Protein AF-A0A4R5E8W1-F1 (afdb_monomer_lite)

InterPro domains:
  IPR025296 Domain of unknown function DUF4158 [PF13700] (2-80)

pLDDT: mean 89.97, std 7.67, range [70.69, 97.81]

Secondary structure (DSSP, 8-state):
---HHHHHHTTSPPP--HHHHHHHS---HHHHHHH--SSS--HHHHHHHHHHHHHHHHHSS--S-GGGS-HHHHHHHHHHHHHT---

Foldseek 3Di:
DDDPVVVLVLQADDDDDPVLLVVQLADAPVLLCVLCVPDDDDPVSSLLSSLQNSVCVVSVHHRPPSVRYDVSSSVSNVVCVVVVPHD

Structure (mmCIF, N/CA/C/O backbone):
data_AF-A0A4R5E8W1-F1
#
_entry.id   AF-A0A4R5E8W1-F1
#
loop_
_atom_site.group_PDB
_atom_site.id
_atom_site.type_symbol
_atom_site.label_atom_id
_atom_site.label_alt_id
_atom_site.label_comp_id
_atom_site.label_asym_id
_atom_site.label_entity_id
_atom_site.label_seq_id
_atom_site.pdbx_PDB_ins_code
_atom_site.Cartn_x
_atom_site.Cartn_y
_atom_site.Cartn_z
_atom_site.occupancy
_atom_site.B_iso_or_equiv
_atom_site.auth_seq_id
_atom_site.auth_comp_id
_atom_site.auth_asym_id
_atom_site.auth_atom_id
_atom_site.pdbx_PDB_model_num
ATOM 1 N N . MET A 1 1 ? -10.732 23.081 16.771 1.00 71.56 1 MET A N 1
ATOM 2 C CA . MET A 1 1 ? -9.331 22.844 16.369 1.00 71.56 1 MET A CA 1
ATOM 3 C C . MET A 1 1 ? -8.925 21.524 17.009 1.00 71.56 1 MET A C 1
ATOM 5 O O . MET A 1 1 ? -9.260 21.349 18.173 1.00 71.56 1 MET A O 1
ATOM 9 N N . PHE A 1 2 ? -8.340 20.587 16.259 1.00 73.56 2 PHE A N 1
ATOM 10 C CA . PHE A 1 2 ? -7.833 19.321 16.812 1.00 73.56 2 PHE A CA 1
ATOM 11 C C . PHE A 1 2 ? -6.596 19.576 17.689 1.00 73.56 2 PHE A C 1
ATOM 13 O O . PHE A 1 2 ? -5.893 20.558 17.448 1.00 73.56 2 PHE A O 1
ATOM 20 N N . SER A 1 3 ? -6.341 18.731 18.693 1.00 82.81 3 SER A N 1
ATOM 21 C CA . SER A 1 3 ? -5.066 18.754 19.428 1.00 82.81 3 SER A CA 1
ATOM 22 C C . SER A 1 3 ? -3.920 18.223 18.557 1.00 82.81 3 SER A C 1
ATOM 24 O O . SER A 1 3 ? -4.165 17.538 17.565 1.00 82.81 3 SER A O 1
ATOM 26 N N . GLU A 1 4 ? -2.669 18.511 18.922 1.00 77.69 4 GLU A N 1
ATOM 27 C CA . GLU A 1 4 ? -1.489 17.986 18.211 1.00 77.69 4 GLU A CA 1
ATOM 28 C C . GLU A 1 4 ? -1.485 16.452 18.171 1.00 77.69 4 GLU A C 1
ATOM 30 O O . GLU A 1 4 ? -1.292 15.871 17.112 1.00 77.69 4 GLU A O 1
ATOM 35 N N . GLU A 1 5 ? -1.842 15.800 19.277 1.00 75.12 5 GLU A N 1
ATOM 36 C CA . GLU A 1 5 ? -1.937 14.338 19.371 1.00 75.12 5 GLU A CA 1
ATOM 37 C C . GLU A 1 5 ? -3.033 13.753 18.460 1.00 75.12 5 GLU A C 1
ATOM 39 O O . GLU A 1 5 ? -2.843 12.719 17.825 1.00 75.12 5 GLU A O 1
ATOM 44 N N . GLN A 1 6 ? -4.171 14.443 18.325 1.00 74.56 6 GLN A N 1
ATOM 45 C CA . GLN A 1 6 ? -5.219 14.050 17.378 1.00 74.56 6 GLN A CA 1
ATOM 46 C C . GLN A 1 6 ? -4.782 14.264 15.927 1.00 74.56 6 GLN A C 1
ATOM 48 O O . GLN A 1 6 ? -5.134 13.471 15.060 1.00 74.56 6 GLN A O 1
ATOM 53 N N . LEU A 1 7 ? -4.020 15.325 15.650 1.00 76.81 7 LEU A N 1
ATOM 54 C CA . LEU A 1 7 ? -3.446 15.561 14.326 1.00 76.81 7 LEU A CA 1
ATOM 55 C C . LEU A 1 7 ? -2.381 14.520 13.978 1.00 76.81 7 LEU A C 1
ATOM 57 O O . LEU A 1 7 ? -2.275 14.145 12.817 1.00 76.81 7 LEU A O 1
ATOM 61 N N . GLU A 1 8 ? -1.624 14.044 14.961 1.00 73.81 8 GLU A N 1
ATOM 62 C CA . GLU A 1 8 ? -0.598 13.021 14.782 1.00 73.81 8 GLU A CA 1
ATOM 63 C C . GLU A 1 8 ? -1.212 11.633 14.563 1.00 73.81 8 GLU A C 1
ATOM 65 O O . GLU A 1 8 ? -0.813 10.927 13.641 1.00 73.81 8 GLU A O 1
ATOM 70 N N . GLN A 1 9 ? -2.280 11.289 15.292 1.00 70.69 9 GLN A N 1
ATOM 71 C CA . GLN A 1 9 ? -3.094 10.103 14.990 1.00 70.69 9 GLN A CA 1
ATOM 72 C C . GLN A 1 9 ? -3.756 10.183 13.607 1.00 70.69 9 GLN A C 1
ATOM 74 O O . GLN A 1 9 ? -3.841 9.182 12.905 1.00 70.69 9 GLN A O 1
ATOM 79 N N . LEU A 1 10 ? -4.189 11.373 13.178 1.00 71.25 10 LEU A N 1
ATOM 80 C CA . LEU A 1 10 ? -4.692 11.589 11.816 1.00 71.25 10 LEU A CA 1
ATOM 81 C C . LEU A 1 10 ? -3.594 11.501 10.748 1.00 71.25 10 LEU A C 1
ATOM 83 O O . LEU A 1 10 ? -3.926 11.565 9.572 1.00 71.25 10 LEU A O 1
ATOM 87 N N . ARG A 1 11 ? -2.314 11.396 11.125 1.00 77.12 11 ARG A N 1
ATOM 88 C CA . ARG A 1 11 ? -1.166 11.290 10.213 1.00 77.12 11 ARG A CA 1
ATOM 89 C C . ARG A 1 11 ? -0.462 9.938 10.279 1.00 77.12 11 ARG A C 1
ATOM 91 O O . ARG A 1 11 ? 0.552 9.782 9.607 1.00 77.12 11 ARG A O 1
ATOM 98 N N . SER A 1 12 ? -0.972 8.977 11.046 1.00 85.94 12 SER A N 1
ATOM 99 C CA . SER A 1 12 ? -0.426 7.622 11.123 1.00 85.94 12 SER A CA 1
ATOM 100 C C . SER A 1 12 ? -1.258 6.623 10.318 1.00 85.94 12 SER A C 1
ATOM 102 O O . SER A 1 12 ? -2.370 6.912 9.870 1.00 85.94 12 SER A O 1
ATOM 104 N N . PHE A 1 13 ? -0.705 5.428 10.113 1.00 91.69 13 PHE A N 1
ATOM 105 C CA . PHE A 1 13 ? -1.455 4.325 9.530 1.00 91.69 13 PHE A CA 1
ATOM 106 C C . PHE A 1 13 ? -2.402 3.707 10.568 1.00 91.69 13 PHE A C 1
ATOM 108 O O . PHE A 1 13 ? -1.939 3.289 11.633 1.00 91.69 13 PHE A O 1
ATOM 115 N N . PRO A 1 14 ? -3.710 3.601 10.275 1.00 91.88 14 PRO A N 1
ATOM 116 C CA . PRO A 1 14 ? -4.626 2.852 11.121 1.00 91.88 14 PRO A CA 1
ATOM 117 C C . PRO A 1 14 ? -4.436 1.338 10.930 1.00 91.88 14 PRO A C 1
ATOM 119 O O . PRO A 1 14 ? -3.746 0.880 10.014 1.00 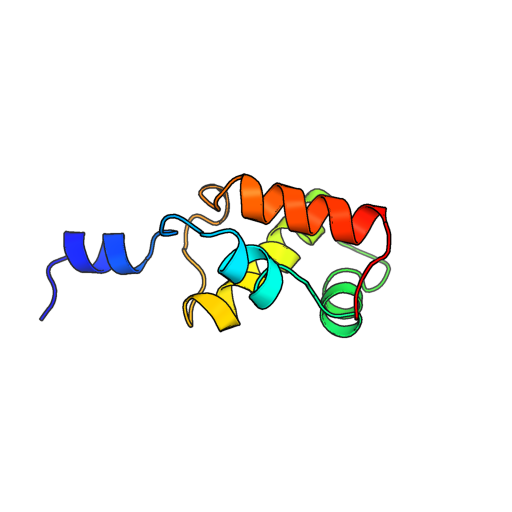91.88 14 PRO A O 1
ATOM 122 N N . GLU A 1 15 ? -5.089 0.543 11.780 1.00 92.38 15 GLU A N 1
ATOM 123 C CA . GLU A 1 15 ? -5.245 -0.888 11.514 1.00 92.38 15 GLU A CA 1
ATOM 124 C C . GLU A 1 15 ? -5.990 -1.099 10.192 1.00 92.38 15 GLU A C 1
ATOM 126 O O . GLU A 1 15 ? -6.950 -0.390 9.888 1.00 92.38 15 GLU A O 1
ATOM 131 N N . ILE A 1 16 ? -5.548 -2.085 9.412 1.00 95.06 16 ILE A N 1
ATOM 132 C CA . ILE A 1 16 ? -6.107 -2.376 8.094 1.00 95.06 16 ILE A CA 1
ATOM 133 C C . ILE A 1 16 ? -6.822 -3.724 8.081 1.00 95.06 16 ILE A C 1
ATOM 135 O O . ILE A 1 16 ? -6.299 -4.736 8.555 1.00 95.06 16 ILE A O 1
ATOM 139 N N . SER A 1 17 ? -8.018 -3.751 7.500 1.00 97.00 17 SER A N 1
ATOM 140 C CA . SER A 1 17 ? -8.783 -4.979 7.289 1.00 97.00 17 SER A CA 1
ATOM 141 C C . SER A 1 17 ? -8.430 -5.683 5.971 1.00 97.00 17 SER A C 1
ATOM 143 O O . SER A 1 17 ? -7.851 -5.110 5.048 1.00 97.00 17 SER A O 1
ATOM 145 N N . ALA A 1 18 ? -8.837 -6.948 5.840 1.00 96.69 18 ALA A N 1
ATOM 146 C CA . ALA A 1 18 ? -8.645 -7.709 4.604 1.00 96.69 18 ALA A CA 1
ATOM 147 C C . ALA A 1 18 ? -9.397 -7.117 3.390 1.00 96.69 18 ALA A C 1
ATOM 149 O O . ALA A 1 18 ? -8.882 -7.181 2.275 1.00 96.69 18 ALA A O 1
ATOM 150 N N . ASP A 1 19 ? -10.586 -6.529 3.587 1.00 97.81 19 ASP A N 1
ATOM 151 C CA . ASP A 1 19 ? -11.335 -5.867 2.500 1.00 97.81 19 ASP A CA 1
ATOM 152 C C . ASP A 1 19 ? -10.587 -4.630 1.996 1.00 97.81 19 ASP A C 1
ATOM 154 O O . ASP A 1 19 ? -10.431 -4.439 0.791 1.00 97.81 19 ASP A O 1
ATOM 158 N N . GLU A 1 20 ? -10.044 -3.832 2.917 1.00 97.75 20 GLU A N 1
ATOM 159 C CA . GLU A 1 20 ? -9.257 -2.644 2.585 1.00 97.75 20 GLU A CA 1
ATOM 160 C C . GLU A 1 20 ? -7.950 -3.004 1.874 1.00 97.75 20 GLU A C 1
ATOM 162 O O . GLU A 1 20 ? -7.577 -2.337 0.909 1.00 97.75 20 GLU A O 1
ATOM 167 N N . LEU A 1 21 ? -7.293 -4.098 2.273 1.00 97.25 21 LEU A N 1
ATOM 168 C CA . LEU A 1 21 ? -6.125 -4.631 1.566 1.00 97.25 21 LEU A CA 1
ATOM 169 C C . LEU A 1 21 ? -6.444 -4.984 0.109 1.00 97.25 21 LEU A C 1
ATOM 171 O O . LEU A 1 21 ? -5.662 -4.688 -0.793 1.00 97.25 21 LEU A O 1
ATOM 175 N N . ILE A 1 22 ? -7.587 -5.622 -0.141 1.00 95.25 22 ILE A N 1
ATOM 176 C CA . ILE A 1 22 ? -8.005 -5.974 -1.502 1.00 95.25 22 ILE A CA 1
ATOM 177 C C . ILE A 1 22 ? -8.359 -4.712 -2.289 1.00 95.25 22 ILE A C 1
ATOM 179 O O . ILE A 1 22 ? -7.942 -4.573 -3.439 1.00 95.25 22 ILE A O 1
ATOM 183 N N . ARG A 1 23 ? -9.101 -3.791 -1.670 1.00 96.00 23 ARG A N 1
ATOM 184 C CA . ARG A 1 23 ? -9.624 -2.591 -2.323 1.00 96.00 23 ARG A CA 1
ATOM 185 C C . ARG A 1 23 ? -8.546 -1.565 -2.662 1.00 96.00 23 ARG A C 1
ATOM 187 O O . ARG A 1 23 ? -8.594 -1.001 -3.749 1.00 96.00 23 ARG A O 1
ATOM 194 N N . TYR A 1 24 ? -7.625 -1.302 -1.739 1.00 97.38 24 TYR A N 1
ATOM 195 C CA . TYR A 1 24 ? -6.695 -0.175 -1.848 1.00 97.38 24 TYR A CA 1
ATOM 196 C C . TYR A 1 24 ? -5.252 -0.602 -2.109 1.00 97.38 24 TYR A C 1
ATOM 198 O O . TYR A 1 24 ? -4.541 0.095 -2.823 1.00 97.38 24 TYR A O 1
ATOM 206 N N . PHE A 1 25 ? -4.825 -1.767 -1.611 1.00 97.12 25 PHE A N 1
ATOM 207 C CA . PHE A 1 25 ? -3.452 -2.272 -1.767 1.00 97.12 25 PHE A CA 1
ATOM 208 C C . PHE A 1 25 ? -3.331 -3.285 -2.908 1.00 97.12 25 PHE A C 1
ATOM 210 O O . PHE A 1 25 ? -2.681 -4.325 -2.794 1.00 97.12 25 PHE A O 1
ATOM 217 N N . THR A 1 26 ? -3.974 -2.956 -4.027 1.00 95.56 26 THR A N 1
ATOM 218 C CA . THR A 1 26 ? -3.878 -3.689 -5.290 1.00 95.56 26 THR A CA 1
ATOM 219 C C . THR A 1 26 ? -3.505 -2.685 -6.387 1.00 95.56 26 THR A C 1
ATOM 221 O O . THR A 1 26 ? -4.402 -2.149 -7.039 1.00 95.56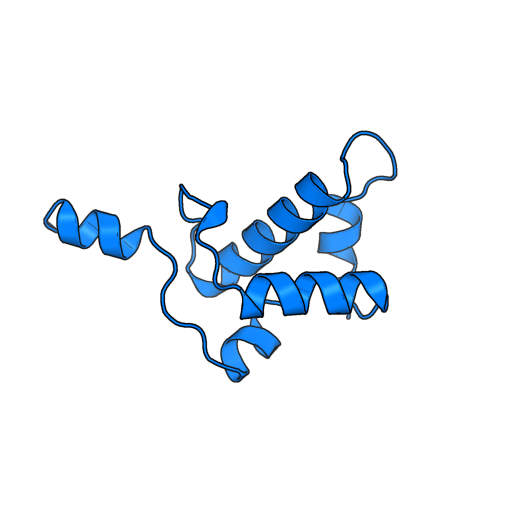 26 THR A O 1
ATOM 224 N N . PRO A 1 27 ? -2.205 -2.366 -6.559 1.00 94.00 27 PRO A N 1
ATOM 225 C CA . PRO A 1 27 ? -1.772 -1.370 -7.533 1.00 94.00 27 PRO A CA 1
ATOM 226 C C . PRO A 1 27 ? -2.150 -1.792 -8.952 1.00 94.00 27 PRO A C 1
ATOM 228 O O . PRO A 1 27 ? -2.098 -2.972 -9.302 1.00 94.00 27 PRO A O 1
ATOM 231 N N . THR A 1 28 ? -2.522 -0.819 -9.774 1.00 92.94 28 THR A N 1
ATOM 232 C CA . THR A 1 28 ? -2.837 -1.045 -11.184 1.00 92.94 28 THR A CA 1
ATOM 233 C C . THR A 1 28 ? -1.565 -1.183 -12.012 1.00 92.94 28 THR A C 1
ATOM 235 O O . THR A 1 28 ? -0.468 -0.786 -11.605 1.00 92.94 28 THR A O 1
ATOM 238 N N . SER A 1 29 ? -1.723 -1.676 -13.237 1.00 91.56 29 SER A N 1
ATOM 239 C CA . SER A 1 29 ? -0.633 -1.713 -14.215 1.00 91.56 29 SER A CA 1
ATOM 240 C C . SER A 1 29 ? -0.007 -0.325 -14.458 1.00 91.56 29 SER A C 1
ATOM 242 O O . SER A 1 29 ? 1.199 -0.209 -14.680 1.00 91.56 29 SER A O 1
ATOM 244 N N . ALA A 1 30 ? -0.808 0.745 -14.373 1.00 92.94 30 ALA A N 1
ATOM 245 C CA . ALA A 1 30 ? -0.333 2.119 -14.519 1.00 92.94 30 ALA A CA 1
ATOM 246 C C . ALA A 1 30 ? 0.513 2.578 -13.320 1.00 92.94 30 ALA A C 1
ATOM 248 O O . ALA A 1 30 ? 1.543 3.224 -13.518 1.00 92.94 30 ALA A O 1
ATOM 249 N N . ASP A 1 31 ? 0.127 2.204 -12.097 1.00 94.31 31 ASP A N 1
ATOM 250 C CA . ASP A 1 31 ? 0.887 2.520 -10.880 1.00 94.31 31 ASP A CA 1
ATOM 251 C C . ASP A 1 31 ? 2.264 1.8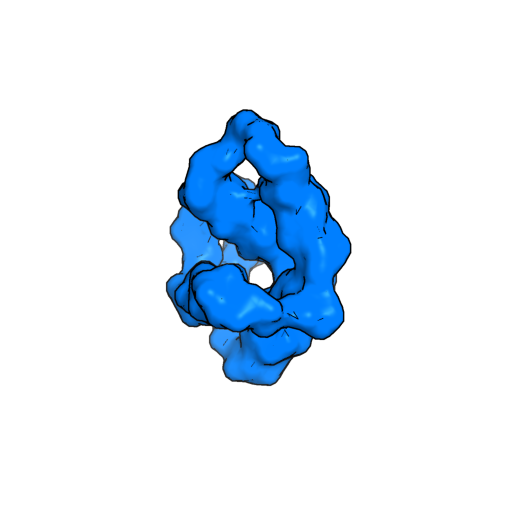51 -10.910 1.00 94.31 31 ASP A C 1
ATOM 253 O O . ASP A 1 31 ? 3.283 2.488 -10.636 1.00 94.31 31 ASP A O 1
ATOM 257 N N . VAL A 1 32 ? 2.320 0.580 -11.327 1.00 92.25 32 VAL A N 1
ATOM 258 C CA . VAL A 1 32 ? 3.587 -0.149 -11.483 1.00 92.25 32 VAL A CA 1
ATOM 259 C C . VAL A 1 32 ? 4.472 0.499 -12.544 1.00 92.25 32 VAL A C 1
ATOM 261 O O . VAL A 1 32 ? 5.649 0.734 -12.278 1.00 92.25 32 VAL A O 1
ATOM 264 N N . ALA A 1 33 ? 3.923 0.858 -13.708 1.00 91.69 33 ALA A N 1
ATOM 265 C CA . ALA A 1 33 ? 4.683 1.529 -14.765 1.00 91.69 33 ALA A CA 1
ATOM 266 C C . ALA A 1 33 ? 5.192 2.923 -14.348 1.00 91.69 33 ALA A C 1
ATOM 268 O O . ALA A 1 33 ? 6.279 3.340 -14.751 1.00 91.69 33 ALA A O 1
ATOM 269 N N . PHE A 1 34 ? 4.432 3.649 -13.523 1.00 91.88 34 PHE A N 1
ATOM 270 C CA . PHE A 1 34 ? 4.855 4.933 -12.963 1.00 91.88 34 PHE A CA 1
ATOM 271 C C . PHE A 1 34 ? 6.024 4.778 -11.975 1.00 91.88 34 PHE A C 1
ATOM 273 O O . PHE A 1 34 ? 6.954 5.598 -11.941 1.00 91.88 34 PHE A O 1
ATOM 280 N N . VAL A 1 35 ? 5.985 3.726 -11.156 1.00 92.12 35 VAL A N 1
ATOM 281 C CA . VAL A 1 35 ? 7.003 3.459 -10.139 1.00 92.12 35 VAL A CA 1
ATOM 282 C C . VAL A 1 35 ? 8.269 2.840 -10.735 1.00 92.12 35 VAL A C 1
AT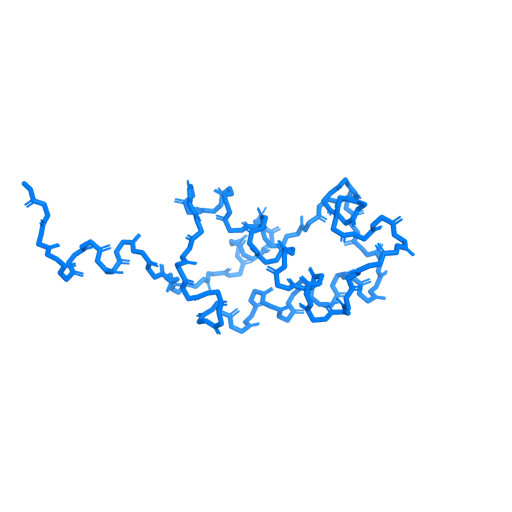OM 284 O O . VAL A 1 35 ? 9.368 3.214 -10.316 1.00 92.12 35 VAL A O 1
ATOM 287 N N . ASP A 1 36 ? 8.147 1.970 -11.734 1.00 89.44 36 ASP A N 1
ATOM 288 C CA . ASP A 1 36 ? 9.269 1.338 -12.430 1.00 89.44 36 ASP A CA 1
ATOM 289 C C . ASP A 1 36 ? 9.318 1.714 -13.924 1.00 89.44 36 ASP A C 1
ATOM 291 O O . ASP A 1 36 ? 8.915 0.933 -14.787 1.00 89.44 36 ASP A O 1
ATOM 295 N N . PRO A 1 37 ? 9.870 2.892 -14.274 1.00 82.50 37 PRO A N 1
ATOM 296 C CA . PRO A 1 37 ? 10.080 3.278 -15.669 1.00 82.50 37 PRO A CA 1
ATOM 297 C C . PRO A 1 37 ? 11.289 2.568 -16.318 1.00 82.50 37 PRO A C 1
ATOM 299 O O . PRO A 1 37 ? 11.721 2.952 -17.407 1.00 82.50 37 PRO A O 1
ATOM 302 N N . GLY A 1 38 ? 11.892 1.572 -15.654 1.00 78.75 38 GLY A N 1
ATOM 303 C CA . GLY A 1 38 ? 13.001 0.764 -16.168 1.00 78.75 38 GLY A CA 1
ATOM 304 C C . GLY A 1 38 ? 14.412 1.269 -15.842 1.00 78.75 38 GLY A C 1
ATOM 305 O O . GLY A 1 38 ? 15.380 0.554 -16.104 1.00 78.75 38 GLY A O 1
ATOM 306 N N . LYS A 1 39 ? 14.580 2.475 -15.270 1.00 78.31 39 LYS A N 1
ATOM 307 C CA . LYS A 1 39 ? 15.877 2.993 -14.777 1.00 78.31 39 LYS A CA 1
ATOM 308 C C . LYS A 1 39 ? 15.702 3.897 -13.550 1.00 78.31 39 LYS A C 1
ATOM 310 O O . LYS A 1 39 ? 14.844 4.771 -13.548 1.00 78.31 39 LYS A O 1
ATOM 315 N N . GLY A 1 40 ? 16.585 3.745 -12.557 1.00 77.88 40 GLY A N 1
ATOM 316 C CA . GLY A 1 40 ? 16.836 4.765 -11.526 1.00 77.88 40 GLY A CA 1
ATOM 317 C C . GLY A 1 40 ? 16.222 4.551 -10.137 1.00 77.88 40 GLY A C 1
ATOM 318 O O . GLY A 1 40 ? 16.507 5.361 -9.262 1.00 77.88 40 GLY A O 1
ATOM 319 N N . ARG A 1 41 ? 15.436 3.491 -9.898 1.00 84.44 41 ARG A N 1
ATOM 320 C CA . ARG A 1 41 ? 14.889 3.168 -8.563 1.00 84.44 41 ARG A CA 1
ATOM 321 C C . ARG A 1 41 ? 15.187 1.725 -8.180 1.00 84.44 41 ARG A C 1
ATOM 323 O O . ARG A 1 41 ? 15.015 0.831 -9.007 1.00 84.44 41 ARG A O 1
ATOM 330 N N . GLY A 1 42 ? 15.642 1.508 -6.945 1.00 90.81 42 GLY A N 1
ATOM 331 C CA . GLY A 1 42 ? 15.855 0.164 -6.413 1.00 90.81 42 GLY A CA 1
ATOM 332 C C . GLY A 1 42 ? 14.532 -0.521 -6.037 1.00 90.81 42 GLY A C 1
ATOM 333 O O . GLY A 1 42 ? 13.523 0.162 -5.866 1.00 90.81 42 GLY A O 1
ATOM 334 N N . PRO A 1 43 ? 14.512 -1.854 -5.846 1.00 89.56 43 PRO A N 1
ATOM 335 C CA . PRO A 1 43 ? 13.295 -2.581 -5.469 1.00 89.56 43 PRO A CA 1
ATOM 336 C C . PRO A 1 43 ? 12.624 -2.059 -4.188 1.00 89.56 43 PRO A C 1
ATOM 338 O O . PRO A 1 43 ? 11.400 -2.054 -4.100 1.00 89.56 43 PRO A O 1
ATOM 341 N N . VAL A 1 44 ? 13.417 -1.588 -3.219 1.00 90.44 44 VAL A N 1
ATOM 342 C CA . VAL A 1 44 ? 12.918 -1.013 -1.957 1.00 90.44 44 VAL A CA 1
ATOM 343 C C . VAL A 1 44 ? 12.208 0.318 -2.200 1.00 90.44 44 VAL A C 1
ATOM 345 O O . VAL A 1 44 ? 11.085 0.499 -1.736 1.00 90.44 44 VAL A O 1
ATOM 348 N N . ASP A 1 45 ? 12.815 1.215 -2.983 1.00 91.69 45 ASP A N 1
ATOM 349 C CA . ASP A 1 45 ? 12.202 2.502 -3.335 1.00 91.69 45 ASP A CA 1
ATOM 350 C C . ASP A 1 45 ? 10.900 2.287 -4.107 1.00 91.69 45 ASP A C 1
ATOM 352 O O . ASP A 1 45 ? 9.897 2.950 -3.853 1.00 91.69 45 ASP A O 1
ATOM 356 N N . GLN A 1 46 ? 10.897 1.321 -5.031 1.00 92.94 46 GLN A N 1
ATOM 357 C CA . GLN A 1 46 ? 9.706 0.970 -5.793 1.00 92.94 46 GLN A CA 1
ATOM 358 C C . GLN A 1 46 ? 8.582 0.457 -4.882 1.00 92.94 46 GLN A C 1
ATOM 360 O O . GLN A 1 46 ? 7.447 0.919 -4.979 1.00 92.94 46 GLN A O 1
ATOM 365 N N . LEU A 1 47 ? 8.887 -0.463 -3.964 1.00 93.75 47 LEU A N 1
ATOM 366 C CA . LEU A 1 47 ? 7.896 -0.982 -3.023 1.00 93.75 47 LEU A CA 1
ATOM 367 C C . LEU A 1 47 ? 7.328 0.137 -2.138 1.00 93.75 47 LEU A C 1
ATOM 369 O O . LEU A 1 47 ? 6.111 0.270 -2.027 1.00 93.75 47 LEU A O 1
ATOM 373 N N . GLY A 1 48 ? 8.194 0.988 -1.582 1.00 94.44 48 GLY A N 1
ATOM 374 C CA . GLY A 1 48 ? 7.776 2.131 -0.772 1.00 94.44 48 GLY A CA 1
ATOM 375 C C . GLY A 1 48 ? 6.896 3.114 -1.545 1.00 94.44 48 GLY A C 1
ATOM 376 O O . GLY A 1 48 ? 5.921 3.627 -1.004 1.00 94.44 48 GLY A O 1
ATOM 377 N N . MET A 1 49 ? 7.186 3.364 -2.823 1.00 95.31 49 MET A N 1
ATOM 378 C CA . MET A 1 49 ? 6.343 4.219 -3.663 1.00 95.31 49 MET A CA 1
ATOM 379 C C . MET A 1 49 ? 4.979 3.593 -3.966 1.00 95.31 49 MET A C 1
ATOM 381 O O . MET A 1 49 ? 3.973 4.296 -3.905 1.00 95.31 49 MET A O 1
ATOM 385 N N . LEU A 1 50 ? 4.916 2.291 -4.258 1.00 96.06 50 LEU A N 1
ATOM 386 C CA . LEU A 1 50 ? 3.639 1.606 -4.486 1.00 96.06 50 LEU A CA 1
ATOM 387 C C . LEU A 1 50 ? 2.753 1.634 -3.237 1.00 96.06 50 LEU A C 1
ATOM 389 O O . LEU A 1 50 ? 1.559 1.902 -3.349 1.00 96.06 50 LEU A O 1
ATOM 393 N N . VAL A 1 51 ? 3.333 1.426 -2.051 1.00 96.50 51 VAL A N 1
ATOM 394 C CA . VAL A 1 51 ? 2.612 1.536 -0.773 1.00 96.50 51 VAL A CA 1
ATOM 395 C C . VAL A 1 51 ? 2.031 2.942 -0.595 1.00 96.50 51 VAL A C 1
ATOM 397 O O . VAL A 1 51 ? 0.854 3.078 -0.267 1.00 96.50 51 VAL A O 1
ATOM 400 N N . GLN A 1 52 ? 2.804 3.993 -0.881 1.00 95.88 52 GLN A N 1
ATOM 401 C CA . GLN A 1 52 ? 2.318 5.378 -0.810 1.00 95.88 52 GLN A CA 1
ATOM 402 C C . GLN A 1 52 ? 1.179 5.647 -1.804 1.00 95.88 52 GLN A C 1
ATOM 404 O O . GLN A 1 52 ? 0.163 6.228 -1.423 1.00 95.88 52 GLN A O 1
ATOM 409 N N . LEU A 1 53 ? 1.301 5.180 -3.053 1.00 96.31 53 LEU A N 1
ATOM 410 C CA . LEU A 1 53 ? 0.239 5.316 -4.058 1.00 96.31 53 LEU A CA 1
ATOM 411 C C . LEU A 1 53 ? -1.050 4.606 -3.638 1.00 96.31 53 LEU A C 1
ATOM 413 O O . LEU A 1 53 ? -2.121 5.178 -3.796 1.00 96.31 53 LEU A O 1
ATOM 417 N N . CYS A 1 54 ? -0.948 3.408 -3.057 1.00 97.06 54 CYS A N 1
ATOM 418 C CA . CYS A 1 54 ? -2.093 2.664 -2.520 1.00 97.06 54 CYS A CA 1
ATOM 419 C C . CYS A 1 54 ? -2.722 3.355 -1.297 1.00 97.06 54 CYS A C 1
ATOM 421 O O . CYS A 1 54 ? -3.920 3.234 -1.051 1.00 97.06 54 CYS A O 1
ATOM 423 N N . THR A 1 55 ? -1.927 4.111 -0.538 1.00 96.12 55 THR A N 1
ATOM 424 C CA . THR A 1 55 ? -2.392 4.810 0.668 1.00 96.12 55 THR A CA 1
ATOM 425 C C . THR A 1 55 ? -3.235 6.040 0.332 1.00 96.12 55 THR A C 1
ATOM 427 O O . THR A 1 55 ? -4.215 6.316 1.021 1.00 96.12 55 THR A O 1
ATOM 430 N N . LEU A 1 56 ? -2.920 6.747 -0.759 1.00 94.69 56 LEU A N 1
ATOM 431 C CA . LEU A 1 56 ? -3.668 7.930 -1.198 1.00 94.69 56 LEU A CA 1
ATOM 432 C C . LEU A 1 56 ? -5.186 7.695 -1.347 1.00 94.69 56 LEU A C 1
ATOM 434 O O . LEU A 1 56 ? -5.944 8.470 -0.769 1.00 94.69 56 LEU A O 1
ATOM 438 N N . PRO A 1 57 ? -5.678 6.668 -2.066 1.00 95.19 57 PRO A N 1
ATOM 439 C CA . PRO A 1 57 ? -7.112 6.396 -2.151 1.00 95.19 57 PRO A CA 1
ATOM 440 C C . PRO A 1 57 ? -7.710 5.817 -0.860 1.00 95.19 57 PRO A C 1
ATOM 442 O O . PRO A 1 57 ? -8.924 5.898 -0.689 1.00 95.19 57 PRO A O 1
ATOM 445 N N . TRP A 1 58 ? -6.899 5.246 0.039 1.00 95.38 58 TRP A N 1
ATOM 446 C CA . TRP A 1 58 ? -7.372 4.704 1.318 1.00 95.38 58 TRP A CA 1
ATOM 447 C C . TRP A 1 58 ? -7.598 5.799 2.365 1.00 95.38 58 TRP A C 1
ATOM 449 O O . TRP A 1 58 ? -8.681 5.887 2.940 1.00 95.38 58 TRP A O 1
ATOM 459 N N . LEU A 1 59 ? -6.589 6.643 2.596 1.00 93.62 59 LEU A N 1
ATOM 460 C CA . LEU A 1 59 ? -6.588 7.645 3.666 1.00 93.62 59 LEU A CA 1
ATOM 461 C C . LEU A 1 59 ? -6.843 9.072 3.160 1.00 93.62 59 LEU A C 1
ATOM 463 O O . LEU A 1 59 ? -7.192 9.954 3.941 1.00 93.62 59 LEU A O 1
ATOM 467 N N . GLY A 1 60 ? -6.663 9.326 1.861 1.00 92.75 60 GLY A N 1
ATOM 468 C CA . GLY A 1 60 ? -6.702 10.670 1.271 1.00 92.75 60 GLY A CA 1
ATOM 469 C C . GLY A 1 60 ? -5.393 11.458 1.412 1.00 92.75 60 GLY A C 1
ATOM 470 O O . GLY A 1 60 ? -5.308 12.590 0.941 1.00 92.75 60 GLY A O 1
ATOM 471 N N . PHE A 1 61 ? -4.375 10.876 2.048 1.00 90.88 61 PHE A N 1
ATOM 472 C CA . PHE A 1 61 ? -3.039 11.442 2.250 1.00 90.88 61 PHE A CA 1
ATOM 473 C C . PHE A 1 61 ? -2.015 10.307 2.431 1.00 90.88 61 PHE A C 1
ATOM 475 O O . PHE A 1 61 ? -2.390 9.138 2.483 1.00 90.88 61 PHE A O 1
ATOM 482 N N . VAL A 1 62 ? -0.727 10.644 2.526 1.00 92.25 62 VAL A N 1
ATOM 483 C CA . VAL A 1 62 ? 0.352 9.698 2.857 1.00 92.25 62 VAL A CA 1
ATOM 484 C C . VAL A 1 62 ? 0.936 10.083 4.222 1.00 92.25 62 VAL A C 1
ATOM 486 O O . VAL A 1 62 ? 1.361 11.231 4.359 1.00 92.25 62 VAL A O 1
ATOM 489 N N . PRO A 1 63 ? 0.943 9.180 5.220 1.00 91.50 63 PRO A N 1
ATOM 490 C CA . PRO A 1 63 ? 1.676 9.358 6.474 1.00 91.50 63 PRO A CA 1
ATOM 491 C C . PRO A 1 63 ? 3.155 9.704 6.267 1.00 91.50 63 PRO A C 1
ATOM 493 O O . PRO A 1 63 ? 3.802 9.143 5.383 1.00 91.50 63 PRO A O 1
ATOM 496 N N . ASP A 1 64 ? 3.701 10.581 7.114 1.00 88.50 64 ASP A N 1
ATOM 497 C CA . ASP A 1 64 ? 5.098 11.034 7.009 1.00 88.50 64 ASP A CA 1
ATOM 498 C C . ASP A 1 64 ? 6.097 9.880 7.240 1.00 88.50 64 ASP A C 1
ATOM 500 O O . ASP A 1 64 ? 7.120 9.783 6.558 1.00 88.50 64 ASP A O 1
ATOM 504 N N . ASP A 1 65 ? 5.783 8.968 8.167 1.00 90.4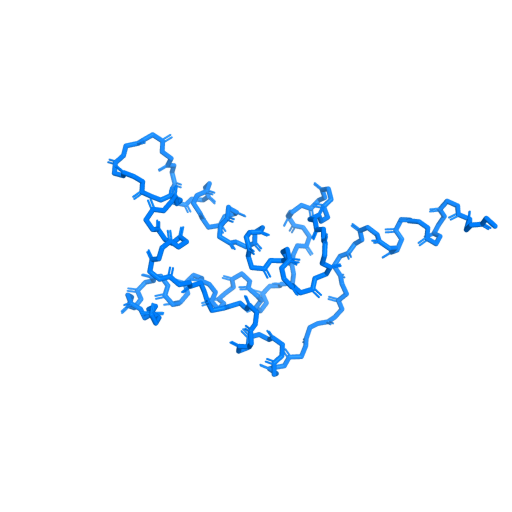4 65 ASP A N 1
ATOM 505 C CA . ASP A 1 65 ? 6.555 7.745 8.399 1.00 90.44 65 ASP A CA 1
ATOM 506 C C . ASP A 1 65 ? 6.004 6.580 7.568 1.00 90.44 65 ASP A C 1
ATOM 508 O O . ASP A 1 65 ? 5.261 5.724 8.050 1.00 90.44 65 ASP A O 1
ATOM 512 N N . VAL A 1 66 ? 6.404 6.525 6.299 1.00 88.75 66 VAL A N 1
ATOM 513 C CA . VAL A 1 66 ? 6.064 5.419 5.386 1.00 88.75 66 VAL A CA 1
ATOM 514 C C . VAL A 1 66 ? 6.569 4.065 5.909 1.00 88.75 66 VAL A C 1
ATOM 516 O O . VAL A 1 66 ? 5.969 3.032 5.616 1.00 88.75 66 VAL A O 1
ATOM 519 N N . GLY A 1 67 ? 7.642 4.051 6.708 1.00 91.25 67 GLY A N 1
ATOM 520 C CA . GLY A 1 67 ? 8.180 2.834 7.318 1.00 91.25 67 GLY A CA 1
ATOM 521 C C . GLY A 1 67 ? 7.240 2.204 8.348 1.00 91.25 67 GLY A C 1
ATOM 522 O O . GLY A 1 67 ? 7.342 1.007 8.607 1.00 91.25 67 GLY A O 1
ATOM 523 N N . SER A 1 68 ? 6.294 2.982 8.882 1.00 93.31 68 SER A N 1
ATOM 524 C CA . SER A 1 68 ? 5.251 2.514 9.802 1.00 93.31 68 SER A CA 1
ATOM 525 C C . SER A 1 68 ? 4.025 1.898 9.114 1.00 93.31 68 SER A C 1
ATOM 527 O O . SER A 1 68 ? 3.059 1.543 9.793 1.00 93.31 68 SER A O 1
ATOM 529 N N . ALA A 1 69 ? 4.037 1.753 7.781 1.00 95.19 69 ALA A N 1
ATOM 530 C CA . ALA A 1 69 ? 2.939 1.132 7.044 1.00 95.19 69 ALA A CA 1
ATOM 531 C C . ALA A 1 69 ? 2.610 -0.277 7.582 1.00 95.19 69 ALA A C 1
ATOM 533 O O . ALA A 1 69 ? 3.524 -1.025 7.947 1.00 95.19 69 ALA A O 1
ATOM 534 N N . PRO A 1 70 ? 1.325 -0.691 7.598 1.00 96.19 70 PRO A N 1
ATOM 535 C CA . PRO A 1 70 ? 0.946 -2.000 8.107 1.00 96.19 70 PRO A CA 1
ATOM 536 C C . PRO A 1 70 ? 1.680 -3.113 7.341 1.00 96.19 70 PRO A C 1
ATOM 538 O O . PRO A 1 70 ? 1.610 -3.134 6.109 1.00 96.19 70 PRO A O 1
ATOM 541 N N . PRO A 1 71 ? 2.326 -4.082 8.019 1.00 96.81 71 PRO A N 1
ATOM 542 C CA . PRO A 1 71 ? 3.081 -5.137 7.340 1.00 96.81 71 PRO A CA 1
ATOM 543 C C . PRO A 1 71 ? 2.252 -5.898 6.300 1.00 96.81 71 PRO A C 1
ATOM 545 O O . PRO A 1 71 ? 2.714 -6.128 5.190 1.00 96.81 71 PRO A O 1
ATOM 548 N N . ALA A 1 72 ? 0.977 -6.168 6.598 1.00 97.25 72 ALA A N 1
ATOM 549 C CA . ALA A 1 72 ? 0.068 -6.844 5.674 1.00 97.25 72 ALA A CA 1
ATOM 550 C C . ALA A 1 72 ? -0.163 -6.074 4.356 1.00 97.25 72 ALA A C 1
ATOM 552 O O . ALA A 1 72 ? -0.371 -6.691 3.311 1.00 97.25 72 ALA A O 1
ATOM 553 N N . ALA A 1 73 ? -0.114 -4.738 4.388 1.00 97.31 73 ALA A N 1
ATOM 554 C CA . ALA A 1 73 ? -0.203 -3.903 3.193 1.00 97.31 73 ALA A CA 1
ATOM 555 C C . ALA A 1 73 ? 1.077 -3.990 2.355 1.00 97.31 73 ALA A C 1
ATOM 557 O O . ALA A 1 73 ? 1.009 -4.176 1.139 1.00 97.31 73 ALA A O 1
ATOM 558 N N . VAL A 1 74 ? 2.238 -3.919 3.011 1.00 96.94 74 VAL A N 1
ATOM 559 C CA . VAL A 1 74 ? 3.549 -4.051 2.361 1.00 96.94 74 VAL A CA 1
ATOM 560 C C . VAL A 1 74 ? 3.699 -5.435 1.722 1.00 96.94 74 VAL A C 1
ATOM 562 O O . VAL A 1 74 ? 4.019 -5.531 0.535 1.00 96.94 74 VAL A O 1
ATOM 565 N N . ASP A 1 75 ? 3.391 -6.494 2.471 1.00 96.81 75 ASP A N 1
ATOM 566 C CA . ASP A 1 75 ? 3.471 -7.887 2.022 1.00 96.81 75 ASP A CA 1
ATOM 567 C C . ASP A 1 75 ? 2.562 -8.145 0.820 1.00 96.81 75 ASP A C 1
ATOM 569 O O . ASP A 1 75 ? 2.959 -8.802 -0.146 1.00 96.81 75 ASP A O 1
ATOM 573 N N . ARG A 1 76 ? 1.342 -7.593 0.837 1.00 95.94 76 ARG A N 1
ATOM 574 C CA . ARG A 1 76 ? 0.409 -7.749 -0.278 1.00 95.94 76 ARG A CA 1
ATOM 575 C C . ARG A 1 76 ? 0.923 -7.085 -1.553 1.00 95.94 76 ARG A C 1
ATOM 577 O O . ARG A 1 76 ? 0.874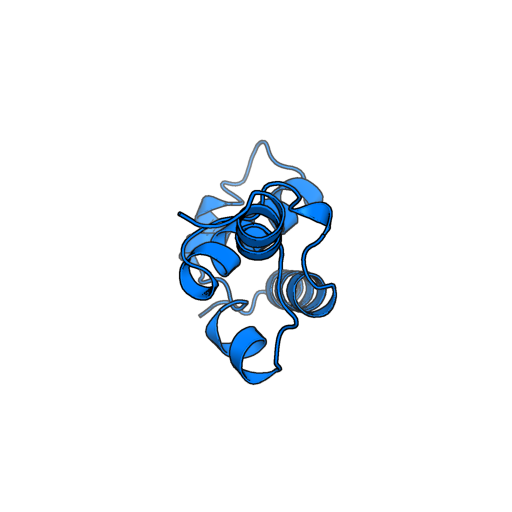 -7.708 -2.613 1.00 95.94 76 ARG A O 1
ATOM 584 N N . VAL A 1 77 ? 1.430 -5.856 -1.467 1.00 96.19 77 VAL A N 1
ATOM 585 C CA . VAL A 1 77 ? 1.993 -5.150 -2.630 1.00 96.19 77 VAL A CA 1
ATOM 586 C C . VAL A 1 77 ? 3.224 -5.883 -3.165 1.00 96.19 77 VAL A C 1
ATOM 588 O O . VAL A 1 77 ? 3.349 -6.058 -4.379 1.00 96.19 77 VAL A O 1
ATOM 591 N N . ALA A 1 78 ? 4.105 -6.358 -2.279 1.00 95.31 78 ALA A N 1
ATOM 592 C CA . ALA A 1 78 ? 5.273 -7.145 -2.662 1.00 95.31 78 ALA A CA 1
ATOM 593 C C . ALA A 1 78 ? 4.863 -8.422 -3.414 1.00 95.31 78 ALA A C 1
ATOM 595 O O . ALA A 1 78 ? 5.340 -8.658 -4.524 1.00 95.31 78 ALA A O 1
ATOM 596 N N . GLN A 1 79 ? 3.905 -9.178 -2.871 1.00 95.12 79 GLN A N 1
ATOM 597 C CA . GLN A 1 79 ? 3.390 -10.398 -3.490 1.00 95.12 79 GLN A CA 1
ATOM 598 C C . GLN A 1 79 ? 2.764 -10.137 -4.868 1.00 95.12 79 GLN A C 1
ATOM 600 O O . GLN A 1 79 ? 3.060 -10.852 -5.824 1.00 95.12 79 GLN A O 1
ATOM 605 N N . LEU A 1 80 ? 1.906 -9.121 -5.003 1.00 93.00 80 LEU A N 1
ATOM 606 C CA . LEU A 1 80 ? 1.275 -8.799 -6.289 1.00 93.00 80 LEU A CA 1
ATOM 607 C C . LEU A 1 80 ? 2.312 -8.412 -7.349 1.00 93.00 80 LEU A C 1
ATOM 609 O O . LEU A 1 80 ? 2.207 -8.842 -8.498 1.00 93.00 80 LEU A O 1
ATOM 613 N N . ARG A 1 81 ? 3.343 -7.657 -6.955 1.00 89.38 81 ARG A N 1
ATOM 614 C CA . ARG A 1 81 ? 4.446 -7.268 -7.840 1.00 89.38 81 ARG A CA 1
ATOM 615 C C . ARG A 1 81 ? 5.276 -8.472 -8.283 1.00 89.38 81 ARG A C 1
ATOM 617 O O . ARG A 1 81 ? 5.593 -8.576 -9.463 1.00 89.38 81 ARG A O 1
ATOM 624 N N . GLU A 1 82 ? 5.616 -9.377 -7.368 1.00 89.19 82 GLU A N 1
ATOM 625 C CA . GLU A 1 82 ? 6.364 -10.603 -7.685 1.00 89.19 82 GLU A CA 1
ATOM 626 C C . GLU A 1 82 ? 5.599 -11.525 -8.637 1.00 89.19 82 GLU A C 1
ATOM 628 O O . GLU A 1 82 ? 6.195 -12.138 -9.522 1.00 89.19 82 GLU A O 1
ATOM 633 N N . LEU A 1 83 ? 4.276 -11.595 -8.484 1.00 89.50 83 LEU A N 1
ATOM 634 C CA . LEU A 1 83 ? 3.412 -12.417 -9.326 1.00 89.50 83 LEU A CA 1
ATOM 635 C C . LEU A 1 83 ? 3.002 -11.727 -10.639 1.00 89.50 83 LEU A C 1
ATOM 637 O O . LEU A 1 83 ? 2.391 -12.372 -11.489 1.00 89.50 83 LEU A O 1
ATOM 641 N N . GLY A 1 84 ? 3.299 -10.434 -10.811 1.00 85.25 84 GLY A N 1
ATOM 642 C CA . GLY A 1 84 ? 2.820 -9.641 -11.948 1.00 85.25 84 GLY A CA 1
ATOM 643 C C . GLY A 1 84 ? 1.292 -9.531 -12.003 1.00 85.25 84 GLY A C 1
ATOM 644 O O . GLY A 1 84 ? 0.713 -9.449 -13.084 1.00 85.25 84 GLY A O 1
ATOM 645 N N . LEU A 1 85 ? 0.631 -9.582 -10.843 1.00 80.38 85 LEU A N 1
ATOM 646 C CA . LEU A 1 85 ? -0.822 -9.540 -10.718 1.00 80.38 85 LEU A CA 1
ATOM 647 C C . LEU A 1 85 ? -1.269 -8.102 -10.469 1.00 80.38 85 LEU A C 1
ATOM 649 O O . LEU A 1 85 ? -1.502 -7.699 -9.331 1.00 80.38 85 LEU A O 1
ATOM 653 N N . THR A 1 86 ? -1.397 -7.336 -11.546 1.00 78.94 86 THR A N 1
ATOM 654 C CA . THR A 1 86 ? -2.035 -6.018 -11.520 1.00 78.94 86 THR A CA 1
ATOM 655 C C . THR A 1 86 ? -3.195 -5.990 -12.506 1.00 78.94 86 THR A C 1
ATOM 657 O O . THR A 1 86 ? -3.036 -6.497 -13.620 1.00 78.94 86 THR A O 1
ATOM 660 N N . PRO A 1 87 ? -4.366 -5.458 -12.115 1.00 72.69 87 PRO A N 1
ATOM 661 C CA . PRO A 1 87 ? -5.477 -5.284 -13.041 1.00 72.69 87 PRO A CA 1
ATOM 662 C C . PRO A 1 87 ? -5.181 -4.234 -14.125 1.00 72.69 87 PRO A C 1
ATOM 664 O O . PRO A 1 87 ? -4.212 -3.434 -13.990 1.00 72.69 87 PRO A O 1
#

Sequence (87 aa):
MFSEEQLEQLRSFPEISADELIRYFTPTSADVAFVDPGKGRGPVDQLGMLVQLCTLPWLGFVPDDVGSAPPAAVDRVAQLRELGLTP

Radius of gyration: 13.65 Å; chains: 1; bounding box: 28×35×36 Å

Organism: NCBI:txid2530382